Protein AF-A0A7J9ZVZ6-F1 (afdb_monomer_lite)

Secondary structure (DSSP, 8-state):
--SHHHHHHHHHHHHHHHHSTT-EEEEETTTTEEEEEE--SSS--EEEEESSHHHHHHHHHHS---

Structure (mmCIF, N/CA/C/O backbone):
data_AF-A0A7J9ZVZ6-F1
#
_entry.id   AF-A0A7J9ZVZ6-F1
#
loop_
_atom_site.group_PDB
_atom_site.id
_atom_site.type_symbol
_atom_site.label_atom_id
_atom_site.label_alt_id
_atom_site.label_comp_id
_atom_site.label_asym_id
_atom_site.label_entity_id
_atom_site.label_seq_id
_atom_site.pdbx_PDB_ins_code
_atom_site.Cartn_x
_atom_site.Cartn_y
_atom_site.Cartn_z
_atom_site.occupancy
_atom_site.B_iso_or_equiv
_atom_site.auth_seq_id
_atom_site.auth_comp_id
_atom_site.auth_asym_id
_atom_site.auth_atom_id
_atom_site.pdbx_PDB_model_num
ATOM 1 N N . MET A 1 1 ? 17.372 -8.903 -21.459 1.00 42.25 1 MET A N 1
ATOM 2 C CA . MET A 1 1 ? 17.532 -9.890 -20.368 1.00 42.25 1 MET A CA 1
ATOM 3 C C . MET A 1 1 ? 16.780 -9.356 -19.149 1.00 42.25 1 MET A C 1
ATOM 5 O O . MET A 1 1 ? 17.402 -8.838 -18.237 1.00 42.25 1 MET A O 1
ATOM 9 N N . ASP A 1 2 ? 15.445 -9.431 -19.139 1.00 51.88 2 ASP A N 1
ATOM 10 C CA . ASP A 1 2 ? 14.609 -8.614 -18.225 1.00 51.88 2 ASP A CA 1
ATOM 11 C C . ASP A 1 2 ? 13.604 -9.453 -17.408 1.00 51.88 2 ASP A C 1
ATOM 13 O O . ASP A 1 2 ? 12.823 -8.938 -16.604 1.00 51.88 2 ASP A O 1
ATOM 17 N N . GLN A 1 3 ? 13.625 -10.776 -17.600 1.00 46.94 3 GLN A N 1
ATOM 18 C CA . GLN A 1 3 ? 12.679 -11.700 -16.974 1.00 46.94 3 GLN A CA 1
ATOM 19 C C . GLN A 1 3 ? 13.078 -12.045 -15.528 1.00 46.94 3 GLN A C 1
ATOM 21 O O . GLN A 1 3 ? 12.219 -12.047 -14.652 1.00 46.94 3 GLN A O 1
ATOM 26 N N . ALA A 1 4 ? 14.377 -12.226 -15.249 1.00 56.09 4 ALA A N 1
ATOM 27 C CA . ALA A 1 4 ? 14.882 -12.563 -13.910 1.00 56.09 4 ALA A CA 1
ATOM 28 C C . ALA A 1 4 ? 14.622 -11.457 -12.871 1.00 56.09 4 ALA A C 1
ATOM 30 O O . ALA A 1 4 ? 14.241 -11.738 -11.743 1.00 56.09 4 ALA A O 1
ATOM 31 N N . HIS A 1 5 ? 14.737 -10.187 -13.270 1.00 60.28 5 HIS A N 1
ATOM 32 C CA . HIS A 1 5 ? 14.436 -9.054 -12.388 1.00 60.28 5 HIS A CA 1
ATOM 33 C C . HIS A 1 5 ? 12.929 -8.910 -12.102 1.00 60.28 5 HIS A C 1
ATOM 35 O O . HIS A 1 5 ? 12.520 -8.293 -11.123 1.00 60.28 5 HIS A O 1
ATOM 41 N N . THR A 1 6 ? 12.078 -9.472 -12.966 1.00 61.56 6 THR A N 1
ATOM 42 C CA . THR A 1 6 ? 10.623 -9.417 -12.796 1.00 61.56 6 THR A CA 1
ATOM 43 C C . THR A 1 6 ? 10.116 -10.461 -11.813 1.00 61.56 6 THR A C 1
ATOM 45 O O . THR A 1 6 ? 9.228 -10.146 -11.022 1.00 61.56 6 THR A O 1
ATOM 48 N N . ASP A 1 7 ? 10.690 -11.659 -11.866 1.00 66.81 7 ASP A N 1
ATOM 49 C CA . ASP A 1 7 ? 10.379 -12.761 -10.956 1.00 66.81 7 ASP A CA 1
ATOM 50 C C . ASP A 1 7 ? 10.745 -12.401 -9.503 1.00 66.81 7 ASP A C 1
ATOM 52 O O . ASP A 1 7 ? 9.911 -12.505 -8.605 1.00 66.81 7 ASP A O 1
ATOM 56 N N . ASP A 1 8 ? 11.924 -11.800 -9.310 1.00 79.56 8 ASP A N 1
ATOM 57 C CA . ASP A 1 8 ? 12.418 -11.323 -8.009 1.00 79.56 8 ASP A CA 1
ATOM 58 C C . ASP A 1 8 ? 11.489 -10.278 -7.358 1.00 79.56 8 ASP A C 1
ATOM 60 O O . ASP A 1 8 ? 11.174 -10.339 -6.170 1.00 79.56 8 ASP A O 1
ATOM 64 N N . ILE A 1 9 ? 10.944 -9.357 -8.159 1.00 82.12 9 ILE A N 1
ATOM 65 C CA . ILE A 1 9 ? 9.984 -8.349 -7.688 1.00 82.12 9 ILE A CA 1
ATOM 66 C C . ILE A 1 9 ? 8.677 -8.991 -7.201 1.00 82.12 9 ILE A C 1
ATOM 68 O O . ILE A 1 9 ? 8.073 -8.504 -6.241 1.00 82.12 9 ILE A O 1
ATOM 72 N N . ALA A 1 10 ? 8.192 -10.025 -7.892 1.00 83.69 10 ALA A N 1
ATOM 73 C CA . ALA A 1 10 ? 6.945 -10.689 -7.529 1.00 83.69 10 ALA A CA 1
ATOM 74 C C . ALA A 1 10 ? 7.099 -11.471 -6.214 1.00 83.69 10 ALA A C 1
ATOM 76 O O . ALA A 1 10 ? 6.238 -11.335 -5.341 1.00 83.69 10 ALA A O 1
ATOM 77 N N . ASP A 1 11 ? 8.212 -12.194 -6.042 1.00 87.00 11 ASP A N 1
ATOM 78 C CA . ASP A 1 11 ? 8.554 -12.880 -4.785 1.00 87.00 11 ASP A CA 1
ATOM 79 C C . ASP A 1 11 ? 8.714 -11.880 -3.631 1.00 87.00 11 ASP A C 1
ATOM 81 O O . ASP A 1 11 ? 8.059 -12.007 -2.594 1.00 87.00 11 ASP A O 1
ATOM 85 N N . ALA A 1 12 ? 9.481 -10.805 -3.842 1.00 86.31 12 ALA A N 1
ATOM 86 C CA . ALA A 1 12 ? 9.679 -9.770 -2.833 1.00 86.31 12 ALA A CA 1
ATOM 87 C C . ALA A 1 12 ? 8.353 -9.118 -2.404 1.00 86.31 12 ALA A C 1
ATOM 89 O O . ALA A 1 12 ? 8.121 -8.906 -1.212 1.00 86.31 12 ALA A O 1
ATOM 90 N N . LYS A 1 13 ? 7.441 -8.844 -3.348 1.00 86.88 13 LYS A N 1
ATOM 91 C CA . LYS A 1 13 ? 6.090 -8.354 -3.031 1.00 86.88 13 LYS A CA 1
ATOM 92 C C . LYS A 1 13 ? 5.280 -9.354 -2.211 1.00 86.88 13 LYS A C 1
ATOM 94 O O . LYS A 1 13 ? 4.583 -8.929 -1.290 1.00 86.88 13 LYS A O 1
ATOM 99 N N . ALA A 1 14 ? 5.331 -10.641 -2.554 1.00 88.69 14 ALA A N 1
ATOM 100 C CA . ALA A 1 14 ? 4.612 -11.679 -1.824 1.00 88.69 14 ALA A CA 1
ATOM 101 C C . ALA A 1 14 ? 5.092 -11.741 -0.368 1.00 88.69 14 ALA A C 1
ATOM 103 O O . ALA A 1 14 ? 4.281 -11.568 0.541 1.00 88.69 14 ALA A O 1
ATOM 104 N N . ARG A 1 15 ? 6.412 -11.807 -0.150 1.00 88.38 15 ARG A N 1
ATOM 105 C CA . ARG A 1 15 ? 7.001 -11.826 1.198 1.00 88.38 15 ARG A CA 1
ATOM 106 C C . ARG A 1 15 ? 6.701 -10.578 2.013 1.00 88.38 15 ARG A C 1
ATOM 108 O O . ARG A 1 15 ? 6.479 -10.658 3.218 1.00 88.38 15 ARG A O 1
ATOM 115 N N . LEU A 1 16 ? 6.717 -9.408 1.379 1.00 88.25 16 LEU A N 1
ATOM 116 C CA . LEU A 1 16 ? 6.3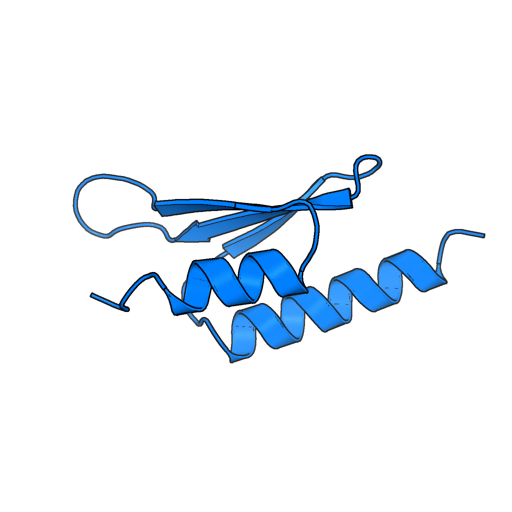60 -8.153 2.037 1.00 88.25 16 LEU A CA 1
ATOM 117 C C . LEU A 1 16 ? 4.889 -8.148 2.467 1.00 88.25 16 LEU A C 1
ATOM 119 O O . LEU A 1 16 ? 4.573 -7.723 3.571 1.00 88.25 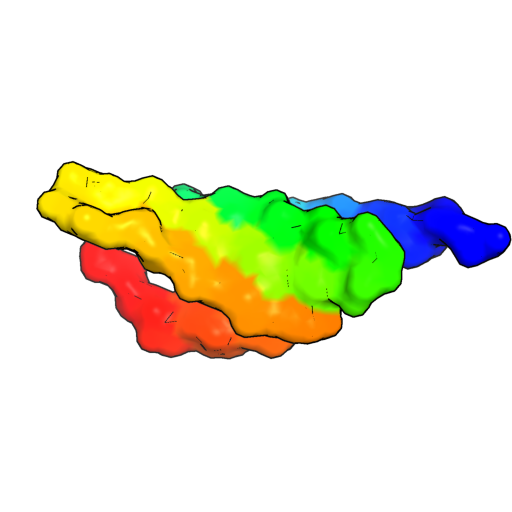16 LEU A O 1
ATOM 123 N N . ARG A 1 17 ? 3.989 -8.668 1.633 1.00 88.25 17 ARG A N 1
ATOM 124 C CA . ARG A 1 17 ? 2.563 -8.774 1.956 1.00 88.25 17 ARG A CA 1
ATOM 125 C C . ARG A 1 17 ? 2.273 -9.805 3.049 1.00 88.25 17 ARG A C 1
ATOM 127 O O . ARG A 1 17 ? 1.350 -9.590 3.828 1.00 88.25 17 ARG A O 1
ATOM 134 N N . GLU A 1 18 ? 3.043 -10.888 3.114 1.00 88.25 18 GLU A N 1
ATOM 135 C CA . GLU A 1 18 ? 2.968 -11.871 4.203 1.00 88.25 18 GLU A CA 1
ATOM 136 C C . GLU A 1 18 ? 3.443 -11.284 5.537 1.00 88.25 18 GLU A C 1
ATOM 138 O O . GLU A 1 18 ? 2.795 -11.485 6.561 1.00 88.25 18 GLU A O 1
ATOM 143 N N . GLN A 1 19 ? 4.540 -10.521 5.527 1.00 87.19 19 GLN A N 1
ATOM 144 C CA . GLN A 1 19 ? 5.088 -9.888 6.733 1.00 87.19 19 GLN A CA 1
ATOM 145 C C . GLN A 1 19 ? 4.282 -8.667 7.193 1.00 87.19 19 GLN A C 1
ATOM 147 O O . GLN A 1 19 ? 4.192 -8.399 8.389 1.00 87.19 19 GLN A O 1
ATOM 152 N N . PHE A 1 20 ? 3.690 -7.930 6.253 1.00 87.38 20 PHE A N 1
ATOM 153 C CA . PHE A 1 20 ? 2.979 -6.679 6.505 1.00 87.38 20 PHE A CA 1
ATOM 154 C C . PHE A 1 20 ? 1.577 -6.717 5.875 1.00 87.38 20 PHE A C 1
ATOM 156 O O . PHE A 1 20 ? 1.303 -6.017 4.889 1.00 87.38 20 PHE A O 1
ATOM 163 N N . PRO A 1 21 ? 0.654 -7.526 6.426 1.00 83.75 21 PRO A N 1
ATOM 164 C CA . PRO A 1 21 ?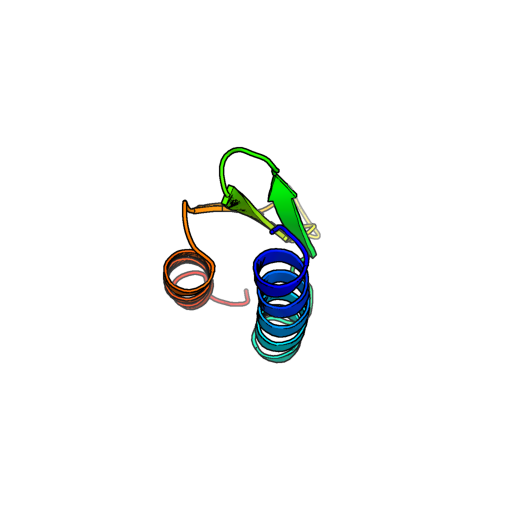 -0.722 -7.556 5.950 1.00 83.75 21 PRO A CA 1
ATOM 165 C C . PRO A 1 21 ? -1.374 -6.172 6.110 1.00 83.75 21 PRO A C 1
ATOM 167 O O . PRO A 1 21 ? -1.214 -5.502 7.127 1.00 83.75 21 PRO A O 1
ATOM 170 N N . GLY A 1 22 ? -2.101 -5.722 5.084 1.00 84.75 22 GLY A N 1
ATOM 171 C CA . GLY A 1 22 ? -2.742 -4.397 5.052 1.00 84.75 22 GLY A CA 1
ATOM 172 C C . GLY A 1 22 ? -1.910 -3.295 4.386 1.00 84.75 22 GLY A C 1
ATOM 173 O O . GLY A 1 22 ? -2.442 -2.223 4.100 1.00 84.75 22 GLY A O 1
ATOM 174 N N . TRP A 1 23 ? -0.644 -3.567 4.065 1.00 86.62 23 TRP A N 1
ATOM 175 C CA . TRP A 1 23 ? 0.174 -2.698 3.224 1.0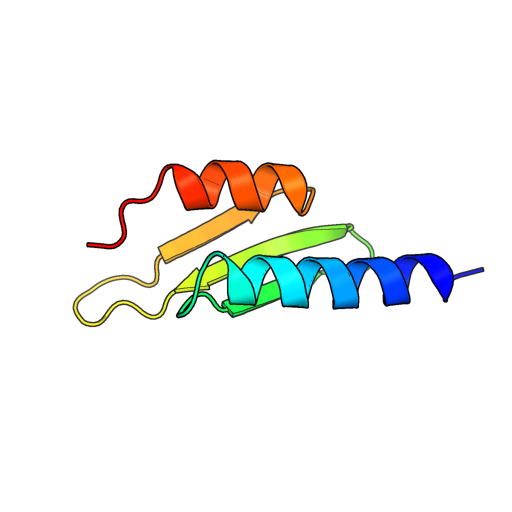0 86.62 23 TRP A CA 1
ATOM 176 C C . TRP A 1 23 ? 0.070 -3.091 1.751 1.00 86.62 23 TRP A C 1
ATOM 178 O O . TRP A 1 23 ? -0.019 -4.266 1.389 1.00 86.62 23 TRP A O 1
ATOM 188 N N . ASN A 1 24 ? 0.077 -2.083 0.885 1.00 88.38 24 ASN A N 1
ATOM 189 C CA . ASN A 1 24 ? -0.031 -2.225 -0.555 1.00 88.38 24 ASN A CA 1
ATOM 190 C C . ASN A 1 24 ? 1.287 -1.819 -1.215 1.00 88.38 24 ASN A C 1
ATOM 192 O O . ASN A 1 24 ? 1.756 -0.698 -1.035 1.00 88.38 24 ASN A O 1
ATOM 196 N N . PHE A 1 25 ? 1.889 -2.735 -1.970 1.00 89.19 25 PHE A N 1
ATOM 197 C CA . PHE A 1 25 ? 3.253 -2.595 -2.476 1.00 89.19 25 PHE A CA 1
ATOM 198 C C . PHE A 1 25 ? 3.265 -2.293 -3.969 1.00 89.19 25 PHE A C 1
ATOM 200 O O . PHE A 1 25 ? 2.751 -3.067 -4.785 1.00 89.19 25 PHE A O 1
ATOM 207 N N . ILE A 1 26 ? 3.914 -1.200 -4.349 1.00 87.81 26 ILE A N 1
ATOM 208 C CA . ILE A 1 26 ? 4.072 -0.747 -5.729 1.00 87.81 26 ILE A CA 1
ATOM 209 C C . ILE A 1 26 ? 5.565 -0.610 -6.009 1.00 87.81 26 ILE A C 1
ATOM 211 O O . ILE A 1 26 ? 6.310 -0.091 -5.191 1.00 87.81 26 ILE A O 1
ATOM 215 N N . VAL A 1 27 ? 6.012 -1.077 -7.171 1.00 86.06 27 VAL A N 1
ATOM 216 C CA . VAL A 1 27 ? 7.380 -0.841 -7.635 1.00 86.06 27 VAL A CA 1
ATOM 217 C C . VAL A 1 27 ? 7.305 -0.095 -8.956 1.00 86.06 27 VAL A C 1
ATOM 219 O O . VAL A 1 27 ? 6.586 -0.507 -9.869 1.00 86.06 27 VAL A O 1
ATOM 222 N N . ALA A 1 28 ? 8.006 1.027 -9.045 1.00 82.00 28 ALA A N 1
ATOM 223 C CA . ALA A 1 28 ? 8.115 1.806 -10.263 1.00 82.00 28 ALA A CA 1
ATOM 224 C C . ALA A 1 28 ? 9.303 1.289 -11.084 1.00 82.00 28 ALA A C 1
ATOM 226 O O . ALA A 1 28 ? 10.454 1.351 -10.648 1.00 82.00 28 ALA A O 1
ATOM 227 N N . ARG A 1 29 ? 9.029 0.796 -12.293 1.00 78.25 29 ARG A N 1
ATOM 228 C CA . ARG A 1 29 ? 10.060 0.518 -13.304 1.00 78.25 29 ARG A CA 1
ATOM 229 C C . ARG A 1 29 ? 10.162 1.721 -14.247 1.00 78.25 29 ARG A C 1
ATOM 231 O O . ARG A 1 29 ? 9.117 2.292 -14.559 1.00 78.25 29 ARG A O 1
ATOM 238 N N . PRO A 1 30 ? 11.364 2.115 -14.711 1.00 75.75 30 PRO A N 1
ATOM 239 C CA . PRO A 1 30 ? 12.656 1.415 -14.619 1.00 75.75 30 PRO A CA 1
ATOM 240 C C . PRO A 1 30 ? 13.501 1.746 -13.379 1.00 75.75 30 PRO A C 1
ATOM 242 O O . PRO A 1 30 ? 14.537 1.131 -13.176 1.00 75.75 30 PRO A O 1
ATOM 245 N N . SER A 1 31 ? 13.083 2.702 -12.550 1.00 73.62 31 SER A N 1
ATOM 246 C CA . SER A 1 31 ? 13.900 3.222 -11.445 1.00 73.62 31 SER A CA 1
ATOM 247 C C . SER A 1 31 ? 14.161 2.220 -10.314 1.00 73.62 31 SER A C 1
ATOM 249 O O . SER A 1 31 ? 14.989 2.497 -9.459 1.00 73.62 31 SER A O 1
ATOM 251 N N . GLY A 1 32 ? 13.432 1.098 -10.264 1.00 79.19 32 GLY A N 1
ATOM 252 C CA . GLY A 1 32 ? 13.549 0.106 -9.189 1.00 79.19 32 GLY A CA 1
ATOM 253 C C . GLY A 1 32 ? 12.987 0.586 -7.850 1.00 79.19 32 GLY A C 1
ATOM 254 O O . GLY A 1 32 ? 13.188 -0.064 -6.831 1.00 79.19 32 GLY A O 1
ATOM 255 N N . ARG A 1 33 ? 12.267 1.714 -7.838 1.00 84.62 33 ARG A N 1
ATOM 256 C CA . ARG A 1 33 ? 11.824 2.369 -6.607 1.00 84.62 33 ARG A CA 1
ATOM 257 C C . ARG A 1 33 ? 10.570 1.706 -6.053 1.00 84.62 33 ARG A C 1
ATOM 259 O O . ARG A 1 33 ? 9.572 1.569 -6.762 1.00 84.62 33 ARG A O 1
ATOM 266 N N . TRP A 1 34 ? 10.612 1.329 -4.785 1.00 90.12 34 TRP A N 1
ATOM 267 C CA . TRP A 1 34 ? 9.545 0.665 -4.050 1.00 90.12 34 TRP A CA 1
ATOM 268 C C . TRP A 1 34 ? 8.724 1.650 -3.226 1.00 90.12 34 TRP A C 1
ATOM 270 O O . TRP A 1 34 ? 9.250 2.577 -2.620 1.00 90.12 34 TRP A O 1
ATOM 280 N N . TRP A 1 35 ? 7.421 1.416 -3.192 1.00 88.88 35 TRP A N 1
ATOM 281 C CA . TRP A 1 35 ? 6.432 2.195 -2.468 1.00 88.88 35 TRP A CA 1
ATOM 282 C C . TRP A 1 35 ? 5.544 1.236 -1.684 1.00 88.88 35 TRP A C 1
ATOM 284 O O . TRP A 1 35 ? 5.061 0.246 -2.236 1.00 88.88 35 TRP A O 1
ATOM 294 N N . ALA A 1 36 ? 5.304 1.536 -0.416 1.00 90.38 36 ALA A N 1
ATOM 295 C CA . ALA A 1 36 ? 4.338 0.844 0.420 1.00 90.38 36 ALA A CA 1
ATOM 296 C C . ALA A 1 36 ? 3.285 1.841 0.900 1.00 90.38 36 ALA A C 1
ATOM 298 O O . ALA A 1 36 ? 3.610 2.897 1.434 1.00 90.38 36 ALA A O 1
ATOM 299 N N . LEU A 1 37 ? 2.020 1.500 0.688 1.00 88.25 37 LEU A N 1
ATOM 300 C CA . LEU A 1 37 ? 0.865 2.331 0.995 1.00 88.25 37 LEU A CA 1
ATOM 301 C C . LEU A 1 37 ? -0.057 1.552 1.925 1.00 88.25 37 LEU A C 1
ATOM 303 O O . LEU A 1 37 ? -0.576 0.509 1.532 1.00 88.25 37 LEU A O 1
ATOM 307 N N . ARG A 1 38 ? -0.302 2.055 3.132 1.00 85.19 38 ARG A N 1
ATOM 308 C CA . ARG A 1 38 ? -1.364 1.537 4.004 1.00 85.19 38 ARG A CA 1
ATOM 309 C C . ARG A 1 38 ? -2.528 2.524 3.980 1.00 85.19 38 ARG A C 1
ATOM 311 O O . ARG A 1 38 ? -2.330 3.680 4.367 1.00 85.19 38 ARG A O 1
ATOM 318 N N . PRO A 1 39 ? -3.728 2.117 3.528 1.00 73.06 39 PRO A N 1
ATOM 319 C CA . PRO A 1 39 ? -4.912 2.938 3.725 1.00 73.06 39 PRO A CA 1
ATOM 320 C C . PRO A 1 39 ? -5.167 3.029 5.235 1.00 73.06 39 PRO A C 1
ATOM 322 O O . PRO A 1 39 ? -5.428 2.022 5.887 1.00 73.06 39 PRO A O 1
ATOM 325 N N . GLY A 1 40 ? -4.999 4.222 5.806 1.00 69.25 40 GLY A N 1
ATOM 326 C CA . GLY A 1 40 ? -5.336 4.480 7.203 1.00 69.25 40 GLY A CA 1
ATOM 327 C C . GLY A 1 40 ? -6.846 4.649 7.366 1.00 69.25 40 GLY A C 1
ATOM 328 O O . GLY A 1 40 ? -7.495 5.215 6.489 1.00 69.25 40 GLY A O 1
ATOM 329 N N . GLU A 1 41 ? -7.399 4.195 8.491 1.00 60.53 41 GLU A N 1
ATOM 330 C CA . GLU A 1 41 ? -8.834 4.322 8.782 1.00 60.53 41 GLU A CA 1
ATOM 331 C C . GLU A 1 41 ? -9.270 5.764 9.099 1.00 60.53 41 GLU A C 1
ATOM 333 O O . GLU A 1 41 ? -10.456 6.062 8.984 1.00 60.53 41 GLU A O 1
ATOM 338 N N . THR A 1 42 ? -8.357 6.676 9.476 1.00 56.06 42 THR A N 1
ATOM 339 C CA . THR A 1 42 ? -8.787 7.927 10.138 1.00 56.06 42 THR A CA 1
ATOM 340 C C . THR A 1 42 ? -8.175 9.264 9.720 1.00 56.06 42 THR A C 1
ATOM 342 O O . THR A 1 42 ? -8.782 10.263 10.091 1.00 56.06 42 THR A O 1
ATOM 345 N N . ALA A 1 43 ? -7.083 9.387 8.948 1.00 56.16 43 ALA A N 1
ATOM 346 C CA . ALA A 1 43 ? -6.692 10.736 8.469 1.00 56.16 43 ALA A CA 1
ATOM 347 C C . ALA A 1 43 ? -5.616 10.828 7.379 1.00 56.16 43 ALA A C 1
ATOM 349 O O . ALA A 1 43 ? -5.634 11.791 6.616 1.00 56.16 43 ALA A O 1
ATOM 350 N N . ALA A 1 44 ? -4.661 9.900 7.285 1.00 60.84 44 ALA A N 1
ATOM 351 C CA . ALA A 1 44 ? -3.580 10.030 6.307 1.00 60.84 44 ALA A CA 1
ATOM 352 C C . ALA A 1 44 ? -3.103 8.659 5.812 1.00 60.84 44 ALA A C 1
ATOM 354 O O . ALA A 1 44 ? -2.825 7.788 6.638 1.00 60.84 44 ALA A O 1
ATOM 355 N N . PRO A 1 45 ? -2.989 8.445 4.488 1.00 68.44 45 PRO A N 1
ATOM 356 C CA . PRO A 1 45 ? -2.366 7.239 3.965 1.00 68.44 45 PRO A CA 1
ATOM 357 C C . PRO A 1 45 ? -0.888 7.217 4.367 1.00 68.44 45 PRO A C 1
ATOM 359 O O . PRO A 1 45 ? -0.120 8.111 3.999 1.00 68.44 45 PRO A O 1
ATOM 362 N N . SER A 1 46 ? -0.473 6.193 5.114 1.00 80.88 46 SER A N 1
ATOM 363 C CA . SER A 1 46 ? 0.944 5.990 5.411 1.00 80.88 46 SER A CA 1
ATOM 364 C C . SER A 1 46 ? 1.634 5.535 4.132 1.00 80.88 46 SER A C 1
ATOM 366 O O . SER A 1 46 ? 1.324 4.467 3.603 1.00 80.88 46 SER A O 1
ATOM 368 N N . THR A 1 47 ? 2.540 6.370 3.625 1.00 85.31 47 THR A N 1
ATOM 369 C CA . THR A 1 47 ? 3.310 6.095 2.410 1.00 85.31 47 THR A CA 1
ATOM 370 C C . THR A 1 47 ? 4.783 5.993 2.771 1.00 85.31 47 THR A C 1
ATOM 372 O O . THR A 1 47 ? 5.360 6.953 3.275 1.00 85.31 47 THR A O 1
ATOM 375 N N . VAL A 1 48 ? 5.386 4.841 2.501 1.00 87.81 48 VAL A N 1
ATOM 376 C CA . VAL A 1 48 ? 6.823 4.592 2.657 1.00 87.81 48 VAL A CA 1
ATOM 377 C C . VAL A 1 48 ? 7.418 4.405 1.275 1.00 87.81 48 VAL A C 1
ATOM 379 O O . VAL A 1 48 ? 6.832 3.723 0.436 1.00 87.81 48 VAL A O 1
ATOM 382 N N . VAL A 1 49 ? 8.576 5.005 1.030 1.00 88.75 49 VAL A N 1
ATOM 383 C CA . VAL A 1 49 ? 9.291 4.886 -0.238 1.00 88.75 49 VAL A CA 1
ATOM 384 C C . VAL A 1 49 ? 10.730 4.469 0.028 1.00 88.75 49 VAL A C 1
ATOM 386 O O . VAL A 1 49 ? 11.367 5.009 0.925 1.00 88.75 49 VAL A O 1
ATOM 389 N N . ALA A 1 50 ? 11.234 3.524 -0.757 1.00 88.00 50 ALA A N 1
ATOM 390 C CA . ALA A 1 50 ? 12.600 3.028 -0.660 1.00 88.00 50 ALA A CA 1
ATOM 391 C C . ALA A 1 50 ? 13.133 2.640 -2.041 1.00 88.00 50 ALA A C 1
ATOM 393 O O . ALA A 1 50 ? 12.365 2.357 -2.959 1.00 88.00 50 ALA A O 1
ATOM 394 N N . ASP A 1 51 ? 14.450 2.584 -2.194 1.00 83.06 51 ASP A N 1
ATOM 395 C CA . ASP A 1 51 ? 15.098 2.196 -3.452 1.00 83.06 51 ASP A CA 1
ATOM 396 C C . ASP A 1 51 ? 15.319 0.673 -3.557 1.00 83.06 51 ASP A C 1
ATOM 398 O O . ASP A 1 51 ? 15.843 0.174 -4.550 1.00 83.06 51 ASP A O 1
ATOM 402 N N . SER A 1 52 ? 14.902 -0.099 -2.545 1.00 82.06 52 SER A N 1
ATOM 403 C CA . SER A 1 52 ? 14.986 -1.565 -2.514 1.00 82.06 52 SER A CA 1
ATOM 404 C C . SER A 1 52 ? 13.943 -2.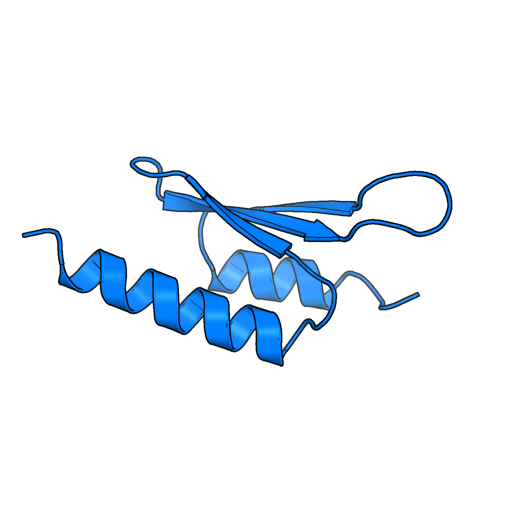187 -1.583 1.00 82.06 52 SER A C 1
ATOM 406 O O . SER A 1 52 ? 13.514 -1.571 -0.608 1.00 82.06 52 SER A O 1
ATOM 408 N N . SER A 1 53 ? 13.559 -3.438 -1.853 1.00 82.38 53 SER A N 1
ATOM 409 C CA . SER A 1 53 ? 12.589 -4.192 -1.044 1.00 82.38 53 SER A CA 1
ATOM 410 C C . SER A 1 53 ? 13.065 -4.433 0.394 1.00 82.38 53 SER A C 1
ATOM 412 O O . SER A 1 53 ? 12.264 -4.353 1.322 1.00 82.38 53 SER A O 1
ATOM 414 N N . ALA A 1 54 ? 14.363 -4.682 0.590 1.00 84.69 54 ALA A N 1
ATOM 415 C CA . ALA A 1 54 ? 14.960 -4.885 1.911 1.00 84.69 54 ALA A CA 1
ATOM 416 C C . ALA A 1 54 ? 14.895 -3.619 2.781 1.00 84.69 54 ALA A C 1
ATOM 418 O O . ALA A 1 54 ? 14.512 -3.686 3.948 1.00 84.69 54 ALA A O 1
ATOM 419 N N . GLU A 1 55 ? 15.210 -2.461 2.196 1.00 85.88 55 GLU A N 1
ATOM 420 C CA . GLU A 1 55 ? 15.088 -1.171 2.881 1.00 85.88 55 GLU A CA 1
ATOM 421 C C . GLU A 1 55 ? 13.628 -0.850 3.195 1.00 85.88 55 GLU A C 1
ATOM 423 O O . GLU A 1 55 ? 13.307 -0.463 4.315 1.00 85.88 55 GLU A O 1
ATOM 428 N N . LEU A 1 56 ? 12.722 -1.110 2.247 1.00 86.50 56 LEU A N 1
ATOM 429 C CA . LEU A 1 56 ? 11.289 -0.939 2.466 1.00 86.50 56 LEU A CA 1
ATOM 430 C C . LEU A 1 56 ? 10.794 -1.780 3.651 1.00 86.50 56 LEU A C 1
ATOM 432 O O . LEU A 1 56 ? 10.040 -1.280 4.479 1.00 86.50 56 LEU A O 1
ATOM 436 N N . ALA A 1 57 ? 11.230 -3.040 3.756 1.00 86.00 57 ALA A N 1
ATOM 437 C CA . ALA A 1 57 ? 10.876 -3.913 4.872 1.00 86.00 57 ALA A CA 1
ATOM 438 C C . ALA A 1 57 ? 11.381 -3.364 6.215 1.00 86.00 57 ALA A C 1
ATOM 440 O O . ALA A 1 57 ? 10.645 -3.384 7.200 1.00 86.00 57 ALA A O 1
ATOM 441 N N . ALA A 1 58 ? 12.614 -2.850 6.254 1.00 87.88 58 ALA A N 1
ATOM 442 C CA . ALA A 1 58 ? 13.189 -2.257 7.458 1.00 87.88 58 ALA A CA 1
ATOM 443 C C . ALA A 1 58 ? 12.427 -0.997 7.897 1.00 87.88 58 ALA A C 1
ATOM 445 O O . ALA A 1 58 ? 12.165 -0.824 9.086 1.00 87.88 58 ALA A O 1
ATOM 446 N N . GLU A 1 59 ? 12.032 -0.143 6.950 1.00 87.94 59 GLU A N 1
ATOM 447 C CA . GLU A 1 59 ? 11.220 1.044 7.233 1.00 87.94 59 GLU A CA 1
ATOM 448 C C . GLU A 1 59 ? 9.816 0.669 7.718 1.00 87.94 59 GLU A C 1
ATOM 450 O O . GLU A 1 59 ? 9.324 1.236 8.691 1.00 87.94 59 GLU A O 1
ATOM 455 N N . LEU A 1 60 ? 9.186 -0.335 7.107 1.00 85.62 60 LEU A N 1
ATOM 456 C CA . LEU A 1 60 ? 7.874 -0.825 7.532 1.00 85.62 60 LEU A CA 1
ATOM 457 C C . LEU A 1 60 ? 7.902 -1.452 8.923 1.00 85.62 60 LEU A C 1
ATOM 459 O O . LEU A 1 60 ? 6.979 -1.232 9.700 1.00 85.62 60 LEU A O 1
ATOM 463 N N . ALA A 1 61 ? 8.973 -2.168 9.271 1.00 86.38 61 ALA A N 1
ATOM 464 C CA . ALA A 1 61 ? 9.153 -2.734 10.605 1.00 86.38 61 ALA A CA 1
ATOM 465 C C . ALA A 1 61 ? 9.275 -1.661 11.705 1.00 86.38 61 ALA A C 1
ATOM 467 O O . ALA A 1 61 ? 8.976 -1.938 12.865 1.00 86.38 61 ALA A O 1
ATOM 468 N N . LYS A 1 62 ? 9.692 -0.433 11.358 1.00 85.19 62 LYS A N 1
ATOM 469 C CA . LYS A 1 62 ? 9.734 0.707 12.291 1.00 85.19 62 LYS A CA 1
ATOM 470 C C . LYS A 1 62 ? 8.361 1.334 12.522 1.00 85.19 62 LYS A C 1
ATOM 472 O O . LYS A 1 62 ? 8.197 2.056 13.503 1.00 85.19 62 LYS A O 1
ATOM 477 N N . ILE A 1 63 ? 7.394 1.102 11.632 1.00 80.12 63 ILE A N 1
ATOM 478 C CA . ILE A 1 63 ? 6.043 1.646 11.759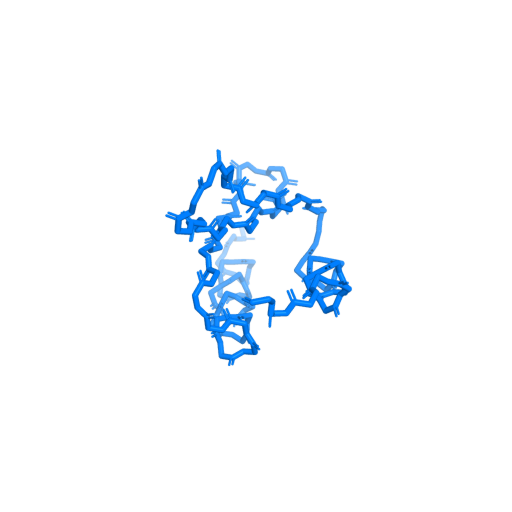 1.00 80.12 63 ILE A CA 1
ATOM 479 C C . ILE A 1 63 ? 5.231 0.655 12.593 1.00 80.12 63 ILE A C 1
ATOM 481 O O . ILE A 1 63 ? 4.902 -0.426 12.098 1.00 80.12 63 ILE A O 1
ATOM 485 N N . PRO A 1 64 ? 4.894 0.980 13.855 1.00 67.25 64 PRO A N 1
ATOM 486 C CA . PRO A 1 64 ? 4.052 0.103 14.645 1.00 67.25 64 PRO A CA 1
ATOM 487 C C . PRO A 1 64 ? 2.711 -0.071 13.930 1.00 67.25 64 PRO A C 1
ATOM 489 O O . PRO A 1 64 ? 2.129 0.890 13.417 1.00 67.25 64 PRO A O 1
ATOM 492 N N . ALA A 1 65 ? 2.222 -1.310 13.887 1.00 60.47 65 ALA A N 1
ATOM 493 C CA . ALA A 1 65 ? 0.838 -1.583 13.541 1.00 60.47 65 ALA A CA 1
ATOM 494 C C . ALA A 1 65 ? -0.041 -1.024 14.671 1.00 60.47 65 ALA A C 1
ATOM 496 O O . ALA A 1 65 ? -0.402 -1.746 15.593 1.00 60.47 65 ALA A O 1
ATOM 497 N N . THR A 1 66 ? -0.277 0.290 14.642 1.00 54.59 66 THR A N 1
ATOM 498 C CA . THR A 1 66 ? -1.328 0.948 15.421 1.00 54.59 66 THR A CA 1
ATOM 499 C C . THR A 1 66 ? -2.677 0.369 15.035 1.00 54.59 66 THR A C 1
ATOM 501 O O . THR A 1 66 ? -2.863 0.094 13.813 1.00 54.59 66 THR A O 1
#

Sequence (66 aa):
MDQAHTDDIADAKARLREQFPGWNFIVARPSGRWWALRPGETAAPSTVVADSSAELAAELAKIPAT

Foldseek 3Di:
DCVVVVVVVVVLQVVLCVVDPQWDWDADPPQCKIWIWHPDPPDDIDIDIDSHSVVSSVVVVVDDPD

Radius of gyration: 12.26 Å; chains: 1; bounding box: 26×24×36 Å

pLDDT: mean 78.66, std 12.35, range [42.25, 90.38]